Protein AF-A0A956VUA4-F1 (afdb_monomer_lite)

Foldseek 3Di:
DQDPVNVVVVVLVVVVVVLCVVVLVVQLCCCVPVVVHDPVVSVCRNVVVVVVCVVVVVVLVVVCVVPPVVVSSVVVVVVVVVD

Structure (mmCIF, N/CA/C/O backbone):
data_AF-A0A956VUA4-F1
#
_entry.id   AF-A0A956VUA4-F1
#
loop_
_atom_site.group_PDB
_atom_site.id
_atom_site.type_symbol
_atom_site.label_atom_id
_atom_site.label_alt_id
_atom_site.label_comp_id
_atom_site.label_asym_id
_atom_site.label_entity_id
_atom_site.label_seq_id
_atom_site.pdbx_PDB_ins_code
_atom_site.Cartn_x
_atom_site.Car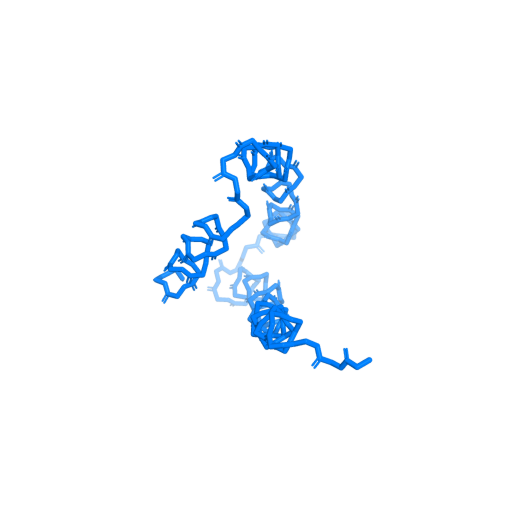tn_y
_atom_site.Cartn_z
_atom_site.occupancy
_atom_site.B_iso_or_equiv
_atom_site.auth_seq_id
_atom_site.auth_comp_id
_atom_site.auth_asym_id
_atom_site.auth_atom_id
_atom_site.pdbx_PDB_model_num
ATOM 1 N N . MET A 1 1 ? -16.004 -18.052 17.222 1.00 58.91 1 MET A N 1
ATOM 2 C CA . MET A 1 1 ? -17.238 -17.646 16.509 1.00 58.91 1 MET A CA 1
ATOM 3 C C . MET A 1 1 ? -16.863 -16.531 15.545 1.00 58.91 1 MET A C 1
ATOM 5 O O . MET A 1 1 ? -16.261 -15.562 15.988 1.00 58.91 1 MET A O 1
ATOM 9 N N . LEU A 1 2 ? -17.123 -16.688 14.245 1.00 81.62 2 LEU A N 1
ATOM 10 C CA . LEU A 1 2 ? -16.833 -15.661 13.235 1.00 81.62 2 LEU A CA 1
ATOM 11 C C . LEU A 1 2 ? -17.700 -14.424 13.519 1.00 81.62 2 LEU A C 1
ATOM 13 O O . LEU A 1 2 ? -18.924 -14.491 13.420 1.00 81.62 2 LEU A O 1
ATOM 17 N N . SER A 1 3 ? -17.087 -13.311 13.924 1.00 91.75 3 SER A N 1
ATOM 18 C CA . SER A 1 3 ? -17.822 -12.062 14.143 1.00 91.75 3 SER A CA 1
ATOM 19 C C . SER A 1 3 ? -18.195 -11.426 12.799 1.00 91.75 3 SER A C 1
ATOM 21 O O . SER A 1 3 ? -17.496 -11.601 11.799 1.00 91.75 3 SER A O 1
ATOM 23 N N . ARG A 1 4 ? -19.279 -10.639 12.756 1.00 89.50 4 ARG A N 1
ATOM 24 C CA . ARG A 1 4 ? -19.659 -9.885 11.543 1.00 89.50 4 ARG A CA 1
ATOM 25 C C . ARG A 1 4 ? -18.512 -9.005 11.036 1.00 89.50 4 ARG A C 1
ATOM 27 O O . ARG A 1 4 ? -18.280 -8.940 9.836 1.00 89.50 4 ARG A O 1
ATOM 34 N N . ALA A 1 5 ? -17.778 -8.371 11.953 1.00 87.06 5 ALA A N 1
ATOM 35 C CA . ALA A 1 5 ? -16.616 -7.553 11.620 1.00 87.06 5 ALA A CA 1
ATOM 36 C C . ALA A 1 5 ? -15.509 -8.376 10.946 1.00 87.06 5 ALA A C 1
ATOM 38 O O . ALA A 1 5 ? -14.950 -7.929 9.950 1.00 87.06 5 ALA A O 1
ATOM 39 N N . PHE A 1 6 ? -15.242 -9.590 11.438 1.00 90.31 6 PHE A N 1
ATOM 40 C CA . PHE A 1 6 ? -14.254 -10.484 10.841 1.00 90.31 6 PHE A CA 1
ATOM 41 C C . PHE A 1 6 ? -14.627 -10.879 9.409 1.00 90.31 6 PHE A C 1
ATOM 43 O O . PHE A 1 6 ? -13.779 -10.812 8.530 1.00 90.31 6 PHE A O 1
ATOM 50 N N . ILE A 1 7 ? -15.891 -11.232 9.150 1.00 93.38 7 ILE A N 1
ATOM 51 C CA . ILE A 1 7 ? -16.349 -11.601 7.797 1.00 93.38 7 ILE A CA 1
ATOM 52 C C . ILE A 1 7 ? -16.184 -10.425 6.825 1.00 93.38 7 ILE A C 1
ATOM 54 O O . ILE A 1 7 ? -15.694 -10.608 5.713 1.00 93.38 7 ILE A O 1
ATOM 58 N N . VAL A 1 8 ? -16.548 -9.211 7.249 1.00 90.50 8 VAL A N 1
ATOM 59 C CA . VAL A 1 8 ? -16.399 -8.002 6.423 1.00 90.50 8 VAL A CA 1
ATOM 60 C C . VAL A 1 8 ? -14.927 -7.714 6.123 1.00 90.50 8 VAL A C 1
ATOM 62 O O . VAL A 1 8 ? -14.575 -7.487 4.969 1.00 90.50 8 VAL A O 1
ATOM 65 N N . LEU A 1 9 ? -14.060 -7.763 7.138 1.00 90.00 9 LEU A N 1
ATOM 66 C CA . LEU A 1 9 ? -12.613 -7.586 6.978 1.00 90.00 9 LEU A CA 1
ATOM 67 C C . LEU A 1 9 ? -11.994 -8.663 6.085 1.00 90.00 9 LEU A C 1
ATOM 69 O O . LEU A 1 9 ? -11.134 -8.353 5.268 1.00 90.00 9 LEU A O 1
ATOM 73 N N . PHE A 1 10 ? -12.449 -9.908 6.214 1.00 92.88 10 PHE A N 1
ATOM 74 C CA . PHE A 1 10 ? -11.984 -11.020 5.397 1.00 92.88 10 PHE A CA 1
ATOM 75 C C . PHE A 1 10 ? -12.311 -10.801 3.919 1.00 92.88 10 PHE A C 1
ATOM 77 O O . PHE A 1 10 ? -11.416 -10.879 3.082 1.00 92.88 10 PHE A O 1
ATOM 84 N N . ILE A 1 11 ? -13.567 -10.473 3.596 1.00 93.50 11 ILE A N 1
ATOM 85 C CA . ILE A 1 11 ? -13.982 -10.197 2.212 1.00 93.50 11 ILE A CA 1
ATOM 86 C C . ILE A 1 11 ? -13.225 -8.987 1.663 1.00 93.50 11 ILE A C 1
ATOM 88 O O . ILE A 1 11 ? -12.733 -9.037 0.540 1.00 93.50 11 ILE A O 1
ATOM 92 N N . ALA A 1 12 ? -13.085 -7.924 2.459 1.00 90.44 12 ALA A N 1
ATOM 93 C CA . ALA A 1 12 ? -12.302 -6.758 2.076 1.00 90.44 12 ALA A CA 1
ATOM 94 C C . ALA A 1 12 ? -10.859 -7.162 1.728 1.00 90.44 12 ALA A C 1
ATOM 96 O O . ALA A 1 12 ? -10.415 -6.955 0.600 1.00 90.44 12 ALA A O 1
ATOM 97 N N . MET A 1 13 ? -10.144 -7.820 2.645 1.00 91.69 13 MET A N 1
ATOM 98 C CA . MET A 1 13 ? -8.771 -8.271 2.400 1.00 91.69 13 MET A CA 1
ATOM 99 C C . MET A 1 13 ? -8.660 -9.201 1.194 1.00 91.69 13 MET A C 1
ATOM 101 O O . MET A 1 13 ? -7.713 -9.074 0.423 1.00 91.69 13 MET A O 1
ATOM 105 N N . PHE A 1 14 ? -9.628 -10.094 0.996 1.00 93.94 14 PHE A N 1
ATOM 106 C CA . PHE A 1 14 ? -9.672 -10.968 -0.168 1.00 93.94 14 PHE A CA 1
ATOM 107 C C . PHE A 1 14 ? -9.733 -10.169 -1.477 1.00 93.94 14 PHE A C 1
ATOM 109 O O . PHE A 1 14 ? -8.918 -10.400 -2.368 1.00 93.94 14 PHE A O 1
ATOM 116 N N . VAL A 1 15 ? -10.641 -9.193 -1.577 1.00 91.75 15 VAL A N 1
ATOM 117 C CA . VAL A 1 15 ? -10.775 -8.337 -2.768 1.00 91.75 15 VAL A CA 1
ATOM 118 C C . VAL A 1 15 ? -9.501 -7.524 -3.012 1.00 91.75 15 VAL A C 1
ATOM 120 O O . VAL A 1 15 ? -9.016 -7.479 -4.141 1.00 91.75 15 VAL A O 1
ATOM 123 N N . ALA A 1 16 ? -8.917 -6.937 -1.962 1.00 89.69 16 ALA A N 1
ATOM 124 C CA . ALA A 1 16 ? -7.668 -6.183 -2.087 1.00 89.69 16 ALA A CA 1
ATOM 125 C C . ALA A 1 16 ? -6.505 -7.061 -2.571 1.00 89.69 16 ALA A C 1
ATOM 127 O O . ALA A 1 16 ? -5.769 -6.671 -3.474 1.00 89.69 16 ALA A O 1
ATOM 128 N N . MET A 1 17 ? -6.339 -8.257 -2.001 1.00 91.50 17 MET A N 1
ATOM 129 C CA . MET A 1 17 ? -5.266 -9.173 -2.396 1.00 91.50 17 MET A CA 1
ATOM 130 C C . MET A 1 17 ? -5.462 -9.708 -3.817 1.00 91.50 17 MET A C 1
ATOM 132 O O . MET A 1 17 ? -4.489 -9.804 -4.562 1.00 91.50 17 MET A O 1
ATOM 136 N N . ALA A 1 18 ? -6.701 -10.005 -4.217 1.00 91.69 18 ALA A N 1
ATOM 137 C CA . ALA A 1 18 ? -7.010 -10.428 -5.580 1.00 91.69 18 ALA A CA 1
ATOM 138 C C . ALA A 1 18 ? -6.638 -9.346 -6.602 1.00 91.69 18 ALA A C 1
ATOM 140 O O . ALA A 1 18 ? -5.977 -9.634 -7.599 1.00 91.69 18 ALA A O 1
ATOM 141 N N . GLY A 1 19 ? -7.004 -8.092 -6.332 1.00 87.75 19 GLY A N 1
ATOM 142 C CA . GLY A 1 19 ? -6.656 -6.989 -7.215 1.00 87.75 19 GLY A CA 1
ATOM 143 C C . GLY A 1 19 ? -5.144 -6.727 -7.272 1.00 87.75 19 GLY A C 1
ATOM 144 O O . GLY A 1 19 ? -4.589 -6.584 -8.361 1.00 87.75 19 GLY A O 1
ATOM 145 N N . VAL A 1 20 ? -4.441 -6.732 -6.130 1.00 87.06 20 VAL A N 1
ATOM 146 C CA . VAL A 1 20 ? -2.974 -6.566 -6.102 1.00 87.06 20 VAL 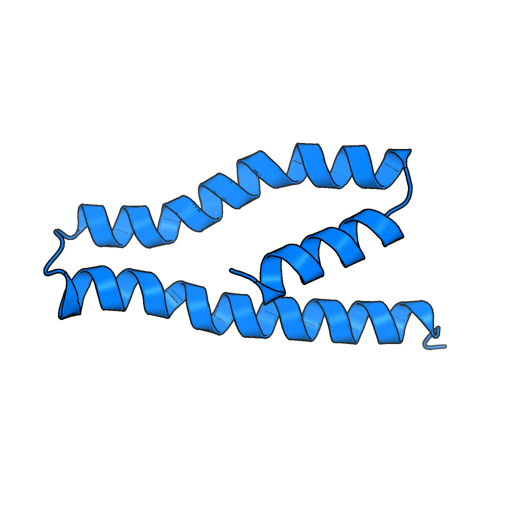A CA 1
ATOM 147 C C . VAL A 1 20 ? -2.294 -7.691 -6.880 1.00 87.06 20 VAL A C 1
ATOM 149 O O . VAL A 1 20 ? -1.364 -7.430 -7.641 1.00 87.06 20 VAL A O 1
ATOM 152 N N . GLY A 1 21 ? -2.787 -8.924 -6.743 1.00 86.19 21 GLY A N 1
ATOM 153 C CA . GLY A 1 21 ? -2.305 -10.077 -7.499 1.00 86.19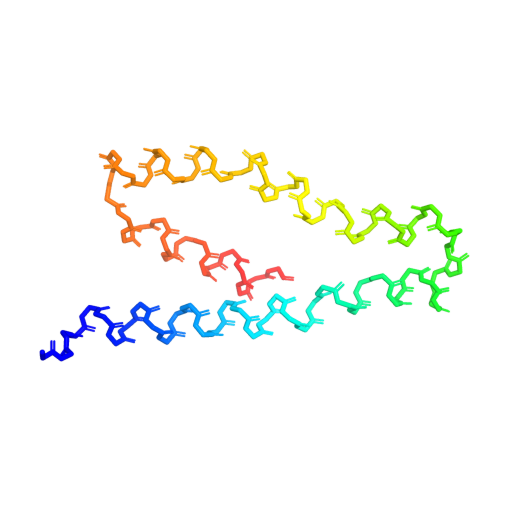 21 GLY A CA 1
ATOM 154 C C . GLY A 1 21 ? -2.491 -9.942 -9.012 1.00 86.19 21 GLY A C 1
ATOM 155 O O . GLY A 1 21 ? -1.651 -10.434 -9.759 1.00 86.19 21 GLY A O 1
ATOM 156 N N . MET A 1 22 ? -3.537 -9.245 -9.467 1.00 86.38 22 MET A N 1
ATOM 157 C CA . MET A 1 22 ? -3.747 -8.961 -10.891 1.00 86.38 22 MET A CA 1
ATOM 158 C C . MET A 1 22 ? -2.856 -7.823 -11.400 1.00 86.38 22 MET A C 1
ATOM 160 O O . MET A 1 22 ? -2.223 -7.966 -12.441 1.00 86.38 22 MET A O 1
ATOM 164 N N . VAL A 1 23 ? -2.776 -6.705 -10.673 1.00 84.25 23 VAL A N 1
ATOM 165 C CA . VAL A 1 23 ? -2.055 -5.500 -11.126 1.00 84.25 23 VAL A CA 1
ATOM 166 C C . VAL A 1 23 ? -0.533 -5.676 -11.063 1.00 84.25 23 VAL A C 1
ATOM 168 O O . VAL A 1 23 ? 0.179 -5.221 -11.958 1.00 84.25 23 VAL A O 1
ATOM 171 N N . SER A 1 24 ? -0.033 -6.358 -10.028 1.00 85.19 24 SER A N 1
ATOM 172 C CA . SER A 1 24 ? 1.401 -6.536 -9.758 1.00 85.19 24 SER A CA 1
ATOM 173 C C . SER A 1 24 ? 2.203 -7.119 -10.938 1.00 85.19 24 SER A C 1
ATOM 175 O O . SER A 1 24 ? 3.248 -6.555 -11.261 1.00 85.19 24 SER A O 1
ATOM 177 N N . PRO A 1 25 ? 1.748 -8.181 -11.636 1.00 85.44 25 PRO A N 1
ATOM 178 C CA . PRO A 1 25 ? 2.422 -8.683 -12.836 1.00 85.44 25 PRO A CA 1
ATOM 179 C C . PRO A 1 25 ? 1.994 -7.975 -14.129 1.00 85.44 25 PRO A C 1
ATOM 181 O O . PRO A 1 25 ? 2.765 -7.965 -15.086 1.00 85.44 25 PRO A O 1
ATOM 184 N N . LEU A 1 26 ? 0.802 -7.373 -14.179 1.00 89.38 26 LEU A N 1
ATOM 185 C CA . LEU A 1 26 ? 0.285 -6.734 -15.391 1.00 89.38 26 LEU A CA 1
ATOM 186 C C . LEU A 1 26 ? 1.117 -5.506 -15.780 1.00 89.38 26 LEU A C 1
ATOM 188 O O . LEU A 1 26 ? 1.486 -5.350 -16.941 1.00 89.38 26 LEU A O 1
ATOM 192 N N . LEU A 1 27 ? 1.448 -4.653 -14.805 1.00 86.81 27 LEU A N 1
ATOM 193 C CA . LEU A 1 27 ? 2.171 -3.405 -15.059 1.00 86.81 27 LEU A CA 1
ATOM 194 C C . LEU A 1 27 ? 3.603 -3.642 -15.590 1.00 86.81 27 LEU A C 1
ATOM 196 O O . LEU A 1 27 ? 3.966 -3.034 -16.596 1.00 86.81 27 LEU A O 1
ATOM 200 N N . PRO A 1 28 ? 4.422 -4.539 -14.999 1.00 89.12 28 PRO A N 1
ATOM 201 C CA . PRO A 1 28 ? 5.746 -4.860 -15.532 1.00 89.12 28 PRO A CA 1
ATOM 202 C C . PRO A 1 28 ? 5.697 -5.514 -16.919 1.00 89.12 28 PRO A C 1
ATOM 204 O O . PRO A 1 28 ? 6.558 -5.226 -17.748 1.00 89.12 28 PRO A O 1
ATOM 207 N N . VAL A 1 29 ? 4.697 -6.364 -17.185 1.00 90.62 29 VAL A N 1
ATOM 208 C CA . VAL A 1 29 ? 4.493 -6.982 -18.508 1.00 90.62 29 VAL A CA 1
ATOM 209 C C . VAL A 1 29 ? 4.136 -5.922 -19.545 1.00 90.62 29 VAL A C 1
ATOM 211 O O . VAL A 1 29 ? 4.755 -5.884 -20.599 1.00 90.62 29 VAL A O 1
ATOM 214 N N . TYR A 1 30 ? 3.236 -4.994 -19.221 1.00 90.62 30 TYR A N 1
ATOM 215 C CA . TYR A 1 30 ? 2.896 -3.874 -20.100 1.00 90.62 30 TYR A CA 1
ATOM 216 C C . TYR A 1 30 ? 4.118 -2.999 -20.420 1.00 90.62 30 TYR A C 1
ATOM 218 O O . TYR A 1 30 ? 4.367 -2.646 -21.572 1.00 90.62 30 TYR A O 1
ATOM 226 N N . VAL A 1 31 ? 4.937 -2.691 -19.410 1.00 90.31 31 VAL A N 1
ATOM 227 C CA . VAL A 1 31 ? 6.173 -1.918 -19.605 1.00 90.31 31 VAL A CA 1
ATOM 228 C C . VAL A 1 31 ? 7.162 -2.646 -20.509 1.00 90.31 31 VAL A C 1
ATOM 230 O O . VAL A 1 31 ? 7.846 -2.004 -21.304 1.00 90.31 31 VAL A O 1
ATOM 233 N N . ARG A 1 32 ? 7.233 -3.972 -20.410 1.00 91.56 32 ARG A N 1
ATOM 234 C CA . ARG A 1 32 ? 8.103 -4.790 -21.250 1.00 91.56 32 ARG A CA 1
ATOM 235 C C . ARG A 1 32 ? 7.594 -4.896 -22.689 1.00 91.56 32 ARG A C 1
ATOM 237 O O . ARG A 1 32 ? 8.374 -4.670 -23.610 1.00 91.56 32 ARG A O 1
ATOM 244 N N . ASP A 1 33 ? 6.329 -5.262 -22.860 1.00 91.12 33 ASP A N 1
ATOM 245 C CA . ASP A 1 33 ? 5.803 -5.759 -24.133 1.00 91.12 33 ASP A CA 1
ATOM 246 C C . ASP A 1 33 ? 5.177 -4.641 -24.981 1.00 91.12 33 ASP A C 1
ATOM 248 O O . ASP A 1 33 ? 5.400 -4.599 -26.187 1.00 91.12 33 ASP A O 1
ATOM 252 N N . GLU A 1 34 ? 4.455 -3.702 -24.362 1.00 91.38 34 GLU A N 1
ATOM 253 C CA . GLU A 1 34 ? 3.743 -2.617 -25.063 1.00 91.38 34 GLU A CA 1
ATOM 254 C C . GLU A 1 34 ? 4.586 -1.336 -25.133 1.00 91.38 34 GLU A C 1
ATOM 256 O O . GLU A 1 34 ? 4.630 -0.654 -26.156 1.00 91.38 34 GLU A O 1
ATOM 261 N N . LEU A 1 35 ? 5.300 -1.005 -24.051 1.00 90.38 35 LEU A N 1
ATOM 262 C CA . LEU A 1 35 ? 6.152 0.191 -23.993 1.00 90.38 35 LEU A CA 1
ATOM 263 C C . LEU A 1 35 ? 7.59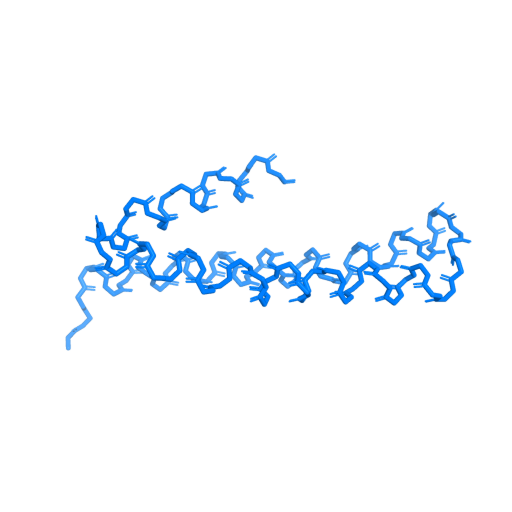7 -0.061 -24.452 1.00 90.38 35 LEU A C 1
ATOM 265 O O . LEU A 1 35 ? 8.351 0.900 -24.615 1.00 90.38 35 LEU A O 1
ATOM 269 N N . GLY A 1 36 ? 8.007 -1.323 -24.631 1.00 89.56 36 GLY A N 1
ATOM 270 C CA . GLY A 1 36 ? 9.380 -1.683 -25.009 1.00 89.56 36 GLY A CA 1
ATOM 271 C C . GLY A 1 36 ? 10.443 -1.195 -24.014 1.00 89.56 36 GLY A C 1
ATOM 272 O O . GLY A 1 36 ? 11.581 -0.916 -24.399 1.00 89.56 36 GLY A O 1
ATOM 273 N N . GLY A 1 37 ? 10.072 -1.025 -22.743 1.00 88.50 37 GLY A N 1
ATOM 274 C CA . GL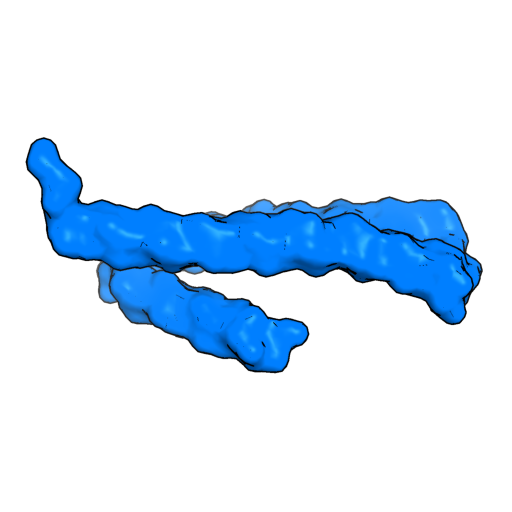Y A 1 37 ? 10.919 -0.441 -21.711 1.00 88.50 37 GLY A CA 1
ATOM 275 C C . GLY A 1 37 ? 12.140 -1.311 -21.376 1.00 88.50 37 GLY A C 1
ATOM 276 O O . GLY A 1 37 ? 12.067 -2.542 -21.412 1.00 88.50 37 GLY A O 1
ATOM 277 N N . PRO A 1 38 ? 13.281 -0.702 -20.998 1.00 92.50 38 PRO A N 1
ATOM 278 C CA . PRO A 1 38 ? 14.472 -1.453 -20.611 1.00 92.50 38 PRO A CA 1
ATOM 279 C C . PRO A 1 38 ? 14.218 -2.279 -19.341 1.00 92.50 38 PRO A C 1
ATOM 281 O O . PRO A 1 38 ? 13.337 -1.959 -18.543 1.00 92.50 38 PRO A O 1
ATOM 284 N N . ALA A 1 39 ? 15.053 -3.293 -19.088 1.00 88.19 39 ALA A N 1
ATOM 285 C CA . ALA A 1 39 ? 14.926 -4.172 -17.916 1.00 88.19 39 ALA A CA 1
ATOM 286 C C . ALA A 1 39 ? 14.847 -3.407 -16.580 1.00 88.19 39 ALA A C 1
ATOM 288 O O . ALA A 1 39 ? 14.136 -3.819 -15.665 1.00 88.19 39 ALA A O 1
ATOM 289 N N . ILE A 1 40 ? 15.527 -2.258 -16.482 1.00 91.56 40 ILE A N 1
ATOM 290 C CA . ILE A 1 40 ? 15.451 -1.395 -15.302 1.00 91.56 40 ILE A CA 1
ATOM 291 C C . ILE A 1 40 ? 14.078 -0.734 -15.140 1.00 91.56 40 ILE A C 1
ATOM 293 O O . ILE A 1 40 ? 13.609 -0.602 -14.019 1.00 91.56 40 ILE A O 1
ATOM 297 N N . GLY A 1 41 ? 13.399 -0.381 -16.236 1.00 88.69 41 GLY A N 1
ATOM 298 C CA . GLY A 1 41 ? 12.036 0.152 -16.205 1.00 88.69 41 GLY A CA 1
ATOM 299 C C . GLY A 1 41 ? 11.048 -0.884 -15.680 1.00 88.69 41 GLY A C 1
ATOM 300 O O . GLY A 1 41 ? 10.284 -0.595 -14.768 1.00 88.69 41 GLY A O 1
ATOM 301 N N . VAL A 1 42 ? 11.151 -2.124 -16.163 1.00 90.25 42 VAL A N 1
ATOM 302 C CA . VAL A 1 42 ? 10.344 -3.257 -15.676 1.00 90.25 42 VAL A CA 1
ATOM 303 C C . VAL A 1 42 ? 10.593 -3.512 -14.182 1.00 90.25 42 VAL A C 1
ATOM 305 O O . VAL A 1 42 ? 9.647 -3.656 -13.404 1.00 90.25 42 VAL A O 1
ATOM 308 N N . ALA A 1 43 ? 11.862 -3.513 -13.756 1.00 89.50 43 ALA A N 1
ATOM 309 C CA . ALA A 1 43 ? 12.234 -3.697 -12.355 1.00 89.50 43 ALA A CA 1
ATOM 310 C C . ALA A 1 43 ? 11.707 -2.562 -11.460 1.00 89.50 43 ALA A C 1
ATOM 312 O O . ALA A 1 43 ? 11.199 -2.828 -10.368 1.00 89.50 43 ALA A O 1
ATOM 313 N N . LEU A 1 44 ? 11.783 -1.310 -11.920 1.00 90.56 44 LEU A N 1
ATOM 314 C CA . LEU A 1 44 ? 11.269 -0.138 -11.208 1.00 90.56 44 LEU A CA 1
ATOM 315 C C . LEU A 1 44 ? 9.741 -0.134 -11.120 1.00 90.56 44 LEU A C 1
ATOM 317 O O . LEU A 1 44 ? 9.209 0.236 -10.080 1.00 90.56 44 LEU A O 1
ATOM 321 N N . SER A 1 45 ? 9.026 -0.588 -12.148 1.00 88.94 45 SER A N 1
ATOM 322 C CA . SER A 1 45 ? 7.563 -0.699 -12.100 1.00 88.94 45 SER A CA 1
ATOM 323 C C . SER A 1 45 ? 7.089 -1.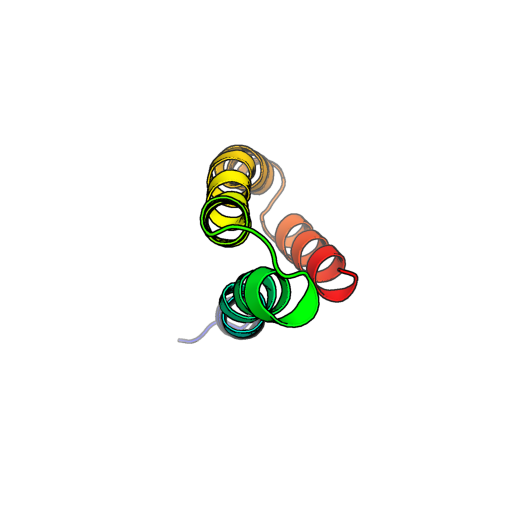705 -11.055 1.00 88.94 45 SER A C 1
ATOM 325 O O . SER A 1 45 ? 6.129 -1.434 -10.337 1.00 88.94 45 SER A O 1
ATOM 327 N N . PHE A 1 46 ? 7.786 -2.835 -10.917 1.00 86.62 46 PHE A N 1
ATOM 328 C CA . PHE A 1 46 ? 7.467 -3.821 -9.885 1.00 86.62 46 PHE A CA 1
ATOM 329 C C . PHE A 1 46 ? 7.875 -3.340 -8.482 1.00 86.62 46 PHE A C 1
ATOM 331 O O . PHE A 1 46 ? 7.073 -3.341 -7.550 1.00 86.62 46 PHE A O 1
ATOM 338 N N . SER A 1 47 ? 9.121 -2.885 -8.323 1.00 89.25 47 SER A N 1
ATOM 339 C CA . SER A 1 47 ? 9.658 -2.458 -7.021 1.00 89.25 47 SER A CA 1
ATOM 340 C C . SER A 1 47 ? 9.069 -1.136 -6.521 1.00 89.25 47 SER A C 1
ATOM 342 O O . SER A 1 47 ? 8.925 -0.956 -5.313 1.00 89.25 47 SER A O 1
ATOM 344 N N . GLY A 1 48 ? 8.659 -0.239 -7.418 1.00 88.12 48 GLY A N 1
ATOM 345 C CA . GLY A 1 48 ? 8.002 1.025 -7.085 1.00 88.12 48 GLY A CA 1
ATOM 346 C C . GLY A 1 48 ? 6.717 0.821 -6.284 1.00 88.12 48 GLY A C 1
ATOM 347 O O . GLY A 1 48 ? 6.469 1.558 -5.330 1.00 88.12 48 GLY A O 1
ATOM 348 N N . LEU A 1 49 ? 5.957 -0.236 -6.588 1.00 85.06 49 LEU A N 1
ATOM 349 C CA . LEU A 1 49 ? 4.772 -0.622 -5.821 1.00 85.06 49 LEU A CA 1
ATOM 350 C C . LEU A 1 49 ? 5.137 -1.038 -4.385 1.00 85.06 49 LEU A C 1
ATOM 352 O O . LEU A 1 49 ? 4.480 -0.608 -3.436 1.00 85.06 49 LEU A O 1
ATOM 356 N N . SER A 1 50 ? 6.213 -1.807 -4.193 1.00 88.38 50 SER A N 1
ATOM 357 C CA . SER A 1 50 ? 6.703 -2.177 -2.855 1.00 88.38 50 SER A CA 1
ATOM 358 C C . SER A 1 50 ? 7.258 -0.980 -2.081 1.00 88.38 50 SER A C 1
ATOM 360 O O . SER A 1 50 ? 6.989 -0.843 -0.890 1.00 88.38 50 SER A O 1
ATOM 362 N N . ILE A 1 51 ? 7.993 -0.084 -2.745 1.00 90.81 51 ILE A N 1
ATOM 363 C CA . ILE A 1 51 ? 8.529 1.136 -2.127 1.00 90.81 51 ILE A CA 1
ATOM 364 C C . ILE A 1 51 ? 7.380 2.034 -1.659 1.00 90.81 51 ILE A C 1
ATOM 366 O O . ILE A 1 51 ? 7.388 2.494 -0.517 1.00 90.81 51 ILE A O 1
ATOM 370 N N . ALA A 1 52 ? 6.362 2.231 -2.500 1.00 88.56 52 ALA A N 1
ATOM 371 C CA . ALA A 1 52 ? 5.177 2.997 -2.137 1.00 88.56 52 ALA A CA 1
ATOM 372 C C . ALA A 1 52 ? 4.461 2.396 -0.916 1.00 88.56 52 ALA A C 1
ATOM 374 O O . ALA A 1 52 ? 4.085 3.138 -0.011 1.00 88.56 52 ALA A O 1
ATOM 375 N N . GLN A 1 53 ? 4.333 1.065 -0.840 1.00 87.88 53 GLN A N 1
ATOM 376 C CA . GLN A 1 53 ? 3.755 0.393 0.331 1.00 87.88 53 GLN A CA 1
ATOM 377 C C . GLN A 1 53 ? 4.589 0.597 1.597 1.00 87.88 53 GLN A C 1
ATOM 379 O O . GLN A 1 53 ? 4.025 0.924 2.638 1.00 87.88 53 GLN A O 1
ATOM 384 N N . ILE A 1 54 ? 5.914 0.442 1.517 1.00 91.69 54 ILE A N 1
ATOM 385 C CA . ILE A 1 54 ? 6.819 0.634 2.660 1.00 91.69 54 ILE A CA 1
ATOM 386 C C . ILE A 1 54 ? 6.715 2.061 3.197 1.00 91.69 54 ILE A C 1
ATOM 388 O O . ILE A 1 54 ? 6.674 2.259 4.410 1.00 91.69 54 ILE A O 1
ATOM 392 N N . ILE A 1 55 ? 6.644 3.049 2.303 1.00 92.31 55 ILE A N 1
ATOM 393 C CA . ILE A 1 55 ? 6.508 4.452 2.692 1.00 92.31 55 ILE A CA 1
ATOM 394 C C . ILE A 1 55 ? 5.117 4.705 3.272 1.00 92.31 55 ILE A C 1
ATOM 396 O O . ILE A 1 55 ? 5.018 5.330 4.319 1.00 92.31 55 ILE A O 1
ATOM 400 N N . ALA A 1 56 ? 4.047 4.218 2.639 1.00 88.38 56 ALA A N 1
ATOM 401 C CA . ALA A 1 56 ? 2.674 4.507 3.051 1.00 88.38 56 ALA A CA 1
ATOM 402 C C . ALA A 1 56 ? 2.257 3.802 4.355 1.00 88.38 56 ALA A C 1
ATOM 404 O O . ALA A 1 56 ? 1.508 4.385 5.142 1.00 88.38 56 ALA A O 1
ATOM 405 N N . ALA A 1 57 ? 2.741 2.579 4.599 1.00 86.75 57 ALA A N 1
ATOM 406 C CA . ALA A 1 57 ? 2.360 1.738 5.736 1.00 86.75 57 ALA A CA 1
ATOM 407 C C . ALA A 1 57 ? 2.477 2.418 7.119 1.00 86.75 57 ALA A C 1
ATOM 409 O O . ALA A 1 57 ? 1.497 2.379 7.868 1.00 86.75 57 ALA A O 1
ATOM 410 N N . PRO A 1 58 ? 3.599 3.068 7.495 1.00 88.00 58 PRO A N 1
ATOM 411 C CA . PRO A 1 58 ? 3.706 3.727 8.795 1.00 88.00 58 PRO A CA 1
ATOM 412 C C . PRO A 1 58 ? 2.730 4.898 8.946 1.00 88.00 58 PRO A C 1
ATOM 414 O O . PRO A 1 58 ? 2.205 5.104 10.039 1.00 88.00 58 PRO A O 1
ATOM 417 N N . PHE A 1 59 ? 2.435 5.645 7.878 1.00 88.19 59 PHE A N 1
ATOM 418 C CA . PHE A 1 59 ? 1.500 6.771 7.959 1.00 88.19 59 PHE A CA 1
ATOM 419 C C . PHE A 1 59 ? 0.060 6.288 8.107 1.00 88.19 59 PHE A C 1
ATOM 421 O O . PHE A 1 59 ? -0.631 6.703 9.036 1.00 88.19 59 PHE A O 1
ATOM 428 N N . THR A 1 60 ? -0.395 5.398 7.224 1.00 84.31 60 THR A N 1
ATOM 429 C CA . THR A 1 60 ? -1.792 4.939 7.211 1.00 84.31 60 THR A CA 1
ATOM 430 C C . THR A 1 60 ? -2.113 4.031 8.394 1.00 84.31 60 THR A C 1
ATOM 432 O O . THR A 1 60 ? -3.199 4.151 8.960 1.00 84.31 60 THR A O 1
ATOM 435 N N . GLY A 1 61 ? -1.162 3.195 8.825 1.00 83.62 61 GLY A N 1
ATOM 436 C CA . GLY A 1 61 ? -1.294 2.364 10.022 1.00 83.62 61 GLY A CA 1
ATOM 437 C C . GLY A 1 61 ? -1.394 3.208 11.291 1.00 83.62 61 GLY A C 1
ATOM 438 O O . GLY A 1 61 ? -2.384 3.130 12.014 1.00 83.62 61 GLY A O 1
ATOM 439 N N . THR A 1 62 ? -0.430 4.109 11.513 1.00 86.38 62 THR A N 1
ATOM 440 C CA . THR A 1 62 ? -0.400 4.929 12.738 1.00 86.38 62 THR A CA 1
ATOM 441 C C . THR A 1 62 ? -1.571 5.915 12.809 1.00 86.38 62 THR A C 1
ATOM 443 O O . THR A 1 62 ? -2.120 6.147 13.889 1.00 86.38 62 THR A O 1
ATOM 446 N N . LEU A 1 63 ? -1.982 6.516 11.682 1.00 86.06 63 LEU A N 1
ATOM 447 C CA . LEU A 1 63 ? -3.172 7.373 11.669 1.00 86.06 63 LEU A CA 1
ATOM 448 C C . LEU A 1 63 ? -4.456 6.569 11.917 1.00 86.06 63 LEU A C 1
ATOM 450 O O . LEU A 1 63 ? -5.333 7.064 12.635 1.00 86.06 63 LEU A O 1
ATOM 454 N N . GLY A 1 64 ? -4.550 5.359 11.359 1.00 83.94 64 GLY A N 1
ATOM 455 C CA . GLY A 1 64 ? -5.672 4.443 11.554 1.00 83.94 64 GLY A CA 1
ATOM 456 C C . GLY A 1 64 ? -5.828 4.001 13.005 1.00 83.94 64 GLY A C 1
ATOM 457 O O . GLY A 1 64 ? -6.946 3.992 13.520 1.00 83.94 64 GLY A O 1
ATOM 458 N N . ASP A 1 65 ? -4.722 3.749 13.700 1.00 84.69 65 ASP A N 1
ATOM 459 C CA . ASP A 1 65 ? -4.746 3.392 15.122 1.00 84.69 65 ASP A CA 1
ATOM 460 C C . ASP A 1 65 ? -5.229 4.553 16.006 1.00 84.69 65 ASP A C 1
ATOM 462 O O . ASP A 1 65 ? -5.893 4.333 17.019 1.00 84.69 65 ASP A O 1
ATOM 466 N N . ARG A 1 66 ? -4.958 5.806 15.611 1.00 88.62 66 ARG A N 1
ATOM 467 C CA . ARG A 1 66 ? -5.373 7.006 16.364 1.00 88.62 66 ARG A CA 1
ATOM 468 C C . ARG A 1 66 ? -6.817 7.443 16.109 1.00 88.62 66 ARG A C 1
ATOM 470 O O . ARG A 1 66 ? -7.452 7.963 17.020 1.00 88.62 66 ARG A O 1
ATOM 477 N N . HIS A 1 67 ? -7.327 7.267 14.890 1.00 86.25 67 HIS A N 1
ATOM 478 C CA . HIS A 1 67 ? -8.644 7.784 14.472 1.00 86.25 67 HIS A CA 1
ATOM 479 C C . HIS A 1 67 ? -9.678 6.673 14.211 1.00 86.25 67 HIS A C 1
ATOM 481 O O . HIS A 1 67 ? -10.815 6.951 13.828 1.00 86.25 67 HIS A O 1
ATOM 487 N N . GLY A 1 68 ? -9.293 5.414 14.431 1.00 85.06 68 GLY A N 1
ATOM 488 C CA . GLY A 1 68 ? -10.086 4.228 14.135 1.00 85.06 68 GLY A CA 1
ATOM 489 C C . GLY A 1 68 ? -9.830 3.694 12.723 1.00 85.06 68 GLY A C 1
ATOM 490 O O . GLY A 1 68 ? -9.842 4.431 11.741 1.00 85.06 68 GLY A O 1
ATOM 491 N N . LEU A 1 69 ? -9.662 2.373 12.608 1.00 83.12 69 LEU A N 1
ATOM 492 C CA . LEU A 1 69 ? -9.339 1.676 11.352 1.00 83.12 69 LEU A CA 1
ATOM 493 C C . LEU A 1 69 ? -10.422 1.792 10.266 1.00 83.12 69 LEU A C 1
ATOM 495 O O . LEU A 1 69 ? -10.129 1.759 9.073 1.00 83.12 69 LEU A O 1
ATOM 499 N N . LYS A 1 70 ? -11.692 1.913 10.665 1.00 85.31 70 LYS A N 1
ATOM 500 C CA . LYS A 1 70 ? -12.843 1.834 9.754 1.00 85.31 70 LYS A CA 1
ATOM 501 C C . LYS A 1 70 ? -12.829 2.894 8.631 1.00 85.31 70 LYS A C 1
ATOM 503 O O . LYS A 1 70 ? -12.969 2.487 7.478 1.00 85.31 70 LYS A O 1
ATOM 508 N N . PRO A 1 71 ? -12.649 4.207 8.896 1.00 86.81 71 PRO A N 1
ATOM 509 C CA . PRO A 1 71 ? -12.556 5.217 7.836 1.00 86.81 71 PRO A CA 1
ATOM 510 C C . PRO A 1 71 ? -11.363 5.006 6.894 1.00 86.81 71 PRO A C 1
ATOM 512 O O . PRO A 1 71 ? -11.509 5.220 5.695 1.00 86.81 71 PRO A O 1
ATOM 515 N N . PHE A 1 72 ? -10.219 4.528 7.396 1.00 88.38 72 PHE A N 1
ATOM 516 C CA . PHE A 1 72 ? -9.033 4.267 6.568 1.00 88.38 72 PHE A CA 1
ATOM 517 C C . PHE A 1 72 ? -9.242 3.104 5.610 1.00 88.38 72 PHE A C 1
ATOM 519 O O . PHE A 1 72 ? -8.862 3.198 4.447 1.00 88.38 72 PHE A O 1
ATOM 526 N N . ILE A 1 73 ? -9.897 2.036 6.071 1.00 87.94 73 ILE A N 1
ATOM 527 C CA . ILE A 1 73 ? -10.253 0.908 5.208 1.00 87.94 73 ILE A CA 1
ATOM 528 C C . ILE A 1 73 ? -11.203 1.385 4.104 1.00 87.94 73 ILE A C 1
ATOM 530 O O . ILE A 1 73 ? -10.941 1.134 2.933 1.00 87.94 73 ILE A O 1
ATOM 534 N N . VAL A 1 74 ? -12.268 2.122 4.443 1.00 90.38 74 VAL A N 1
ATOM 535 C CA . VAL A 1 74 ? -13.233 2.603 3.437 1.00 90.38 74 VAL A CA 1
ATOM 536 C C . VAL A 1 74 ? -12.574 3.552 2.433 1.00 90.38 74 VAL A C 1
ATOM 538 O O . VAL A 1 74 ? -12.767 3.381 1.232 1.00 90.38 74 VAL A O 1
ATOM 541 N N . ALA A 1 75 ? -11.768 4.510 2.897 1.00 90.50 75 ALA A N 1
ATOM 542 C CA . ALA A 1 75 ? -11.047 5.429 2.019 1.00 90.50 75 ALA A CA 1
ATOM 543 C C . ALA A 1 75 ? -10.043 4.690 1.119 1.00 90.50 75 ALA A C 1
ATOM 545 O O . ALA A 1 75 ? -9.979 4.961 -0.077 1.00 90.50 75 ALA A O 1
ATOM 546 N N . GLY A 1 76 ? -9.309 3.719 1.672 1.00 89.00 76 GLY A N 1
ATOM 547 C CA . GLY A 1 76 ? -8.376 2.884 0.922 1.00 89.00 76 GLY A CA 1
ATOM 548 C C . GLY A 1 76 ? -9.066 2.109 -0.198 1.00 89.00 76 GLY A C 1
ATOM 549 O O . GLY A 1 76 ? -8.609 2.163 -1.335 1.00 89.00 76 GLY A O 1
ATOM 550 N N . PHE A 1 77 ? -10.202 1.464 0.085 1.00 89.19 77 PHE A N 1
ATOM 551 C CA . PHE A 1 77 ? -10.990 0.778 -0.946 1.00 89.19 77 PHE A CA 1
ATOM 552 C C . PHE A 1 77 ? -11.616 1.732 -1.964 1.00 89.19 77 PHE A C 1
ATOM 554 O O . PHE A 1 77 ? -11.702 1.377 -3.134 1.00 89.19 77 PHE A O 1
ATOM 561 N N . ALA A 1 78 ? -12.032 2.933 -1.556 1.00 91.62 78 ALA A N 1
ATOM 562 C CA . ALA A 1 78 ? -12.545 3.932 -2.491 1.00 91.62 78 ALA A CA 1
ATOM 563 C C . ALA A 1 78 ? -11.460 4.387 -3.480 1.00 91.62 78 ALA A C 1
ATOM 565 O O . ALA A 1 78 ? -11.722 4.447 -4.676 1.00 91.62 78 ALA A O 1
ATOM 566 N N . ILE A 1 79 ? -10.236 4.638 -3.000 1.00 89.25 79 ILE A N 1
ATOM 567 C CA . ILE A 1 79 ? -9.081 4.938 -3.862 1.00 89.25 79 ILE A CA 1
ATOM 568 C C . ILE A 1 79 ? -8.783 3.740 -4.772 1.00 89.25 79 ILE A C 1
ATOM 570 O O . ILE A 1 79 ? -8.617 3.914 -5.975 1.00 89.25 79 ILE A O 1
ATOM 574 N N . TYR A 1 80 ? -8.778 2.530 -4.207 1.00 87.31 80 TYR A N 1
ATOM 575 C CA . TYR A 1 80 ? -8.508 1.288 -4.930 1.00 87.31 80 TYR A CA 1
ATOM 576 C C . TYR A 1 80 ? -9.522 0.979 -6.039 1.00 87.31 80 TYR A C 1
ATOM 578 O O . TYR A 1 80 ? -9.187 0.315 -7.006 1.00 87.31 80 TYR A O 1
ATOM 586 N N . ALA A 1 81 ? -10.772 1.418 -5.891 1.00 86.62 81 ALA A N 1
ATOM 587 C CA . ALA A 1 81 ? -11.810 1.209 -6.896 1.00 86.62 81 ALA A CA 1
ATOM 588 C C . ALA A 1 81 ? -11.749 2.221 -8.053 1.00 86.62 81 ALA A C 1
ATOM 590 O O . ALA A 1 81 ? -12.336 1.972 -9.103 1.00 86.62 81 ALA A O 1
ATOM 591 N N . ILE A 1 82 ? -11.112 3.378 -7.840 1.00 87.25 82 ILE A N 1
ATOM 592 C CA . ILE A 1 82 ? -11.022 4.462 -8.829 1.00 87.25 82 ILE A CA 1
ATOM 593 C C . ILE A 1 82 ? -9.751 4.343 -9.678 1.00 87.25 82 ILE A C 1
ATOM 595 O O . ILE A 1 82 ? -9.794 4.684 -10.860 1.00 87.25 82 ILE A O 1
ATOM 599 N N . GLY A 1 83 ? -8.634 3.935 -9.068 1.00 73.69 83 GLY A N 1
ATOM 600 C CA . GLY A 1 83 ? -7.342 3.755 -9.743 1.00 73.69 83 GLY A CA 1
ATOM 601 C C . GLY A 1 83 ? -7.224 2.406 -10.428 1.00 73.69 83 GLY A C 1
ATOM 602 O O . GLY A 1 83 ? -6.650 2.386 -11.537 1.00 73.69 83 GLY A O 1
#

Secondary structure (DSSP, 8-state):
---HHHHHHHHHHHHHHHHHHHHHHHHHHHHHHTS---HHHHHHHHHHHHHHHHHHHHHHHHHHHHH-HHHHHHHHHHHHHH-

Sequence (83 aa):
MLSRAFIVLFIAMFVAMAGVGMVSPLLPVYVRDELGGPAIGVALSFSGLSIAQIIAAPFTGTLGDRHGLKPFIVAGFAIYAIG

pLDDT: mean 88.16, std 4.46, range [58.91, 93.94]

Radius of gyration: 15.92 Å; chains: 1; bounding box: 35×25×42 Å